Protein AF-A0A7Y3K5X9-F1 (afdb_monomer_lite)

Radius of gyration: 12.84 Å; chains: 1; bounding box: 33×23×38 Å

Sequence (95 aa):
MARVLGIDYGSKRTGVALGETQSRLATPLKLLENLSDAALVVEIGRLAQAEGVELIVCGIPLNMDGSVGPQAEKVEEFIQQVAAVTGITIARVDE

Foldseek 3Di:
DAKEWEWEDDPAKIWIWIADPVVRDIDTDDIDGDDDLVRVLVVVLVVCVVVVHQEYEYEAEADPVRHHDPRNVVSVVSVVSNCVSNVHYYHYDYD

Structure (mmCIF, N/CA/C/O backbone):
data_AF-A0A7Y3K5X9-F1
#
_entry.id   AF-A0A7Y3K5X9-F1
#
loop_
_atom_site.group_PDB
_atom_site.id
_atom_site.type_symbol
_atom_site.label_atom_id
_atom_site.label_alt_id
_atom_site.label_comp_id
_atom_site.label_asym_id
_atom_site.label_entity_id
_atom_site.label_seq_id
_atom_site.pdbx_PDB_ins_code
_atom_site.Cartn_x
_atom_site.Cartn_y
_atom_site.Cartn_z
_atom_site.occupancy
_atom_site.B_iso_or_equiv
_atom_site.auth_seq_id
_atom_site.auth_comp_id
_atom_site.auth_asym_id
_atom_site.auth_atom_id
_atom_site.pdbx_PDB_model_num
ATOM 1 N N . MET A 1 1 ? -19.365 -0.205 9.811 1.00 62.69 1 MET A N 1
ATOM 2 C CA . MET A 1 1 ? -19.066 0.988 8.991 1.00 62.69 1 MET A CA 1
ATOM 3 C C . MET A 1 1 ? -17.640 0.786 8.546 1.00 62.69 1 MET A C 1
ATOM 5 O O . MET A 1 1 ? -16.823 0.639 9.435 1.00 62.69 1 MET A O 1
ATOM 9 N N . ALA A 1 2 ? -17.356 0.691 7.248 1.00 82.81 2 ALA A N 1
ATOM 10 C CA . ALA A 1 2 ? -16.028 0.277 6.807 1.00 82.81 2 ALA A CA 1
ATOM 11 C C . ALA A 1 2 ? -15.135 1.495 6.545 1.00 82.81 2 ALA A C 1
ATOM 13 O O . ALA A 1 2 ? -15.529 2.427 5.833 1.00 82.81 2 ALA A O 1
ATOM 14 N N . ARG A 1 3 ? -13.932 1.463 7.117 1.00 94.38 3 ARG A N 1
ATOM 15 C CA . ARG A 1 3 ? -12.838 2.370 6.768 1.00 94.38 3 ARG A CA 1
ATOM 16 C C . ARG A 1 3 ? -11.976 1.720 5.701 1.00 94.38 3 ARG A C 1
ATOM 18 O O . ARG A 1 3 ? -11.631 0.542 5.807 1.00 94.38 3 ARG A O 1
ATOM 25 N N . VAL A 1 4 ? -11.658 2.495 4.674 1.00 97.19 4 VAL A N 1
ATOM 26 C CA . VAL A 1 4 ? -10.937 2.033 3.489 1.00 97.19 4 VAL A CA 1
ATOM 27 C C . VAL A 1 4 ? -9.623 2.785 3.388 1.00 97.19 4 VAL A C 1
ATOM 29 O O . VAL A 1 4 ? -9.615 4.008 3.493 1.00 97.19 4 VAL A O 1
ATOM 32 N N . LEU A 1 5 ? -8.520 2.079 3.162 1.00 97.94 5 LEU A N 1
ATOM 33 C CA . LEU A 1 5 ? -7.233 2.711 2.881 1.00 97.94 5 LEU A CA 1
ATOM 34 C C . LEU A 1 5 ? -6.982 2.699 1.374 1.00 97.94 5 LEU A C 1
ATOM 36 O O . LEU A 1 5 ? -6.890 1.630 0.779 1.00 97.94 5 LEU A O 1
ATOM 40 N N . GLY A 1 6 ? -6.887 3.874 0.761 1.00 97.31 6 GLY A N 1
ATOM 41 C CA . GLY A 1 6 ? -6.448 4.034 -0.622 1.00 97.31 6 GLY A CA 1
ATOM 42 C C . GLY A 1 6 ? -4.928 4.144 -0.688 1.00 97.31 6 GLY A C 1
ATOM 43 O O . GLY A 1 6 ? -4.347 4.904 0.091 1.00 97.31 6 GLY A O 1
ATOM 44 N N . ILE A 1 7 ? -4.298 3.403 -1.597 1.00 97.06 7 ILE A N 1
ATOM 45 C CA . ILE A 1 7 ? -2.850 3.401 -1.818 1.00 97.06 7 ILE A CA 1
ATOM 46 C C . ILE A 1 7 ? -2.563 3.679 -3.296 1.00 97.06 7 ILE A C 1
ATOM 48 O O . ILE A 1 7 ? -2.991 2.921 -4.164 1.00 97.06 7 ILE A O 1
ATOM 52 N N . ASP A 1 8 ? -1.806 4.743 -3.539 1.00 94.62 8 ASP A N 1
ATOM 53 C CA . ASP A 1 8 ? -1.190 5.083 -4.826 1.00 94.62 8 ASP A CA 1
ATOM 54 C C . ASP A 1 8 ? 0.302 4.751 -4.702 1.00 94.62 8 ASP A C 1
ATOM 56 O O . ASP A 1 8 ? 1.064 5.478 -4.048 1.00 94.62 8 ASP A O 1
ATOM 60 N N . TYR A 1 9 ? 0.688 3.573 -5.204 1.00 94.00 9 TYR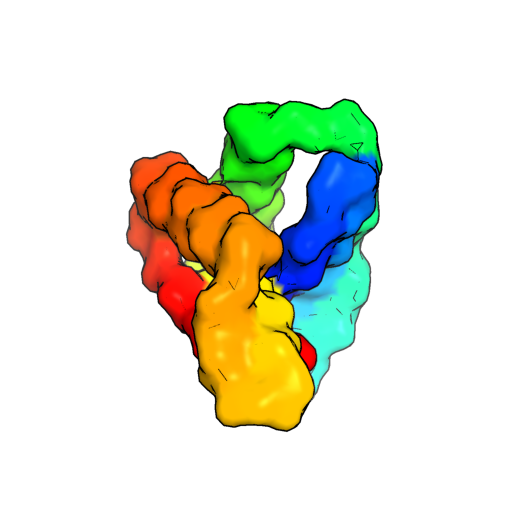 A N 1
ATOM 61 C CA . TYR A 1 9 ? 2.040 3.040 -5.053 1.00 94.00 9 TYR A CA 1
ATOM 62 C C . TYR A 1 9 ? 2.999 3.678 -6.057 1.00 94.00 9 TYR A C 1
ATOM 64 O O . TYR A 1 9 ? 2.894 3.509 -7.272 1.00 94.00 9 TYR A O 1
ATOM 72 N N . GLY A 1 10 ? 4.042 4.311 -5.526 1.00 90.44 10 GLY A N 1
ATOM 73 C CA . GLY A 1 10 ? 5.135 4.849 -6.319 1.00 90.44 10 GLY A CA 1
ATOM 74 C C . GLY A 1 10 ? 6.490 4.525 -5.707 1.00 90.44 10 GLY A C 1
ATOM 75 O O . GLY A 1 10 ? 6.708 4.674 -4.505 1.00 90.44 10 GLY A O 1
ATOM 76 N N . SER A 1 11 ? 7.451 4.180 -6.568 1.00 82.81 11 SER A N 1
ATOM 77 C CA . SER A 1 11 ? 8.812 3.756 -6.185 1.00 82.81 11 SER A CA 1
ATOM 78 C C . SER A 1 11 ? 9.615 4.776 -5.366 1.00 82.81 11 SER A C 1
ATOM 80 O O . SER A 1 11 ? 10.623 4.428 -4.760 1.00 82.81 11 SER A O 1
ATOM 82 N N . LYS A 1 12 ? 9.203 6.049 -5.361 1.00 89.69 12 LYS A N 1
ATOM 83 C CA . LYS A 1 12 ? 9.811 7.114 -4.542 1.00 89.69 12 LYS A CA 1
ATOM 84 C C . LYS A 1 12 ? 8.867 7.671 -3.487 1.00 89.69 12 LYS A C 1
ATOM 86 O O . LYS A 1 12 ? 9.318 8.106 -2.429 1.00 89.69 12 LYS A O 1
ATOM 91 N N . ARG A 1 13 ? 7.580 7.732 -3.821 1.00 94.94 13 ARG A N 1
ATOM 92 C CA . ARG A 1 13 ? 6.531 8.367 -3.032 1.00 94.94 13 ARG A CA 1
ATOM 93 C C . ARG A 1 13 ? 5.282 7.526 -3.189 1.00 94.94 13 ARG A C 1
ATOM 95 O O . ARG A 1 13 ? 4.865 7.303 -4.318 1.00 94.94 13 ARG A O 1
ATOM 102 N N . THR A 1 14 ? 4.718 7.097 -2.075 1.00 96.50 14 THR A N 1
ATOM 103 C CA . THR A 1 14 ? 3.454 6.372 -2.027 1.00 96.50 14 THR A CA 1
ATOM 104 C C . THR A 1 14 ? 2.433 7.231 -1.298 1.00 96.50 14 THR A C 1
ATOM 106 O O . THR A 1 14 ? 2.658 7.647 -0.155 1.00 96.50 14 THR A O 1
ATOM 109 N N . GLY A 1 15 ? 1.339 7.546 -1.984 1.00 96.81 15 GLY A N 1
ATOM 110 C CA . GLY A 1 15 ? 0.220 8.287 -1.421 1.00 96.81 15 GLY A CA 1
ATOM 111 C C . GLY A 1 15 ? -0.697 7.354 -0.641 1.00 96.81 15 GLY A C 1
ATOM 112 O O . GLY A 1 15 ? -1.023 6.267 -1.109 1.00 96.81 15 GLY A O 1
ATOM 113 N N . VAL A 1 16 ? -1.123 7.778 0.547 1.00 97.81 16 VAL A N 1
ATOM 114 C CA . VAL A 1 16 ? -2.086 7.042 1.367 1.00 97.81 16 VAL A CA 1
ATOM 115 C C . VAL A 1 16 ? -3.262 7.951 1.698 1.00 97.81 16 VAL A C 1
ATOM 117 O O . VAL A 1 16 ? -3.076 9.062 2.203 1.00 97.81 16 VAL A O 1
ATOM 120 N N . ALA A 1 17 ? -4.477 7.472 1.446 1.00 97.75 17 ALA A N 1
ATOM 121 C CA . ALA A 1 17 ? -5.726 8.159 1.754 1.00 97.75 17 ALA A CA 1
ATOM 122 C C . ALA A 1 17 ? -6.619 7.290 2.642 1.00 97.75 17 ALA A C 1
ATOM 124 O O . ALA A 1 17 ? -6.642 6.070 2.502 1.00 97.75 17 ALA A O 1
ATOM 125 N N . LEU A 1 18 ? -7.377 7.921 3.537 1.00 97.75 18 LEU A N 1
ATOM 126 C CA . LEU A 1 18 ? -8.403 7.252 4.332 1.00 97.75 18 LEU A CA 1
ATOM 127 C C . LEU A 1 18 ? -9.777 7.619 3.778 1.00 97.75 18 LEU A C 1
ATOM 129 O O . LEU A 1 18 ? -10.086 8.797 3.600 1.00 97.75 18 LEU A O 1
ATOM 133 N N . GLY A 1 19 ? -10.586 6.606 3.499 1.00 96.75 19 GLY A N 1
ATOM 134 C CA . GLY A 1 19 ? -11.956 6.733 3.032 1.00 96.75 19 GLY A CA 1
ATOM 135 C C . GLY A 1 19 ? -12.954 6.148 4.020 1.00 96.75 19 GLY A C 1
ATOM 136 O O . GLY A 1 19 ? -12.671 5.172 4.717 1.00 96.75 19 GLY A O 1
ATOM 137 N N . GLU A 1 20 ? -14.155 6.715 4.038 1.00 94.19 20 GLU A N 1
ATOM 138 C CA . GLU A 1 20 ? -15.277 6.204 4.824 1.00 94.19 20 GLU A CA 1
ATOM 139 C C . GLU A 1 20 ? -16.493 5.952 3.929 1.00 94.19 20 GLU A C 1
ATOM 141 O O . GLU A 1 20 ? -16.972 6.840 3.219 1.00 94.19 20 GLU A O 1
ATOM 146 N N . THR A 1 21 ? -17.049 4.738 3.981 1.00 89.94 21 THR A N 1
ATOM 147 C CA . THR A 1 21 ? -18.149 4.350 3.079 1.00 89.94 21 THR A CA 1
ATOM 148 C C . THR A 1 21 ? -19.449 5.110 3.339 1.00 89.94 21 THR A C 1
ATOM 150 O O . THR A 1 21 ? -20.279 5.236 2.440 1.00 89.94 21 THR A O 1
ATOM 153 N N . GLN A 1 22 ? -19.657 5.601 4.566 1.00 90.19 22 GLN A N 1
ATOM 154 C CA . GLN A 1 22 ? -20.877 6.318 4.941 1.00 90.19 22 GLN A CA 1
ATOM 155 C C . GLN A 1 22 ? -20.900 7.736 4.367 1.00 90.19 22 GLN A C 1
ATOM 157 O O . GLN A 1 22 ? -21.899 8.140 3.776 1.00 90.19 22 GLN A O 1
ATOM 162 N N . SER A 1 23 ? -19.800 8.475 4.526 1.00 91.06 23 SER A N 1
ATOM 163 C CA . SER A 1 23 ? -19.657 9.825 3.979 1.00 91.06 23 SER A CA 1
ATOM 164 C C . SER A 1 23 ? -19.364 9.809 2.478 1.00 91.06 23 SER A C 1
ATOM 166 O O . SER A 1 23 ? -19.655 10.789 1.798 1.00 91.06 23 SER A O 1
ATOM 168 N N . ARG A 1 24 ? -18.825 8.692 1.956 1.00 92.31 24 ARG A N 1
ATOM 169 C CA . ARG A 1 24 ? -18.301 8.558 0.585 1.00 92.31 24 ARG A CA 1
ATOM 170 C C . ARG A 1 24 ? -17.223 9.593 0.274 1.00 92.31 24 ARG A C 1
ATOM 172 O O . ARG A 1 24 ? -17.086 10.037 -0.862 1.00 92.31 24 ARG A O 1
ATOM 179 N N . LEU A 1 25 ? -16.471 9.980 1.297 1.00 93.44 25 LEU A N 1
ATOM 180 C CA . LEU A 1 25 ? -15.350 10.895 1.179 1.00 93.44 25 LEU A CA 1
ATOM 181 C C . LEU A 1 25 ? -14.057 10.137 1.438 1.00 93.44 25 LEU A C 1
ATOM 183 O O . LEU A 1 25 ? -14.009 9.233 2.275 1.00 93.44 25 LEU A O 1
ATOM 187 N N . ALA A 1 26 ? -13.018 10.542 0.718 1.00 94.88 26 ALA A N 1
ATOM 188 C CA . ALA A 1 26 ? -11.646 10.156 0.976 1.00 94.88 26 ALA A CA 1
ATOM 189 C C . ALA A 1 26 ? -10.829 11.416 1.254 1.00 94.88 26 ALA A C 1
ATOM 191 O O . ALA A 1 26 ? -10.998 12.439 0.587 1.00 94.88 26 ALA A O 1
ATOM 192 N N . THR A 1 27 ? -9.945 11.337 2.240 1.00 96.00 27 THR A N 1
ATOM 193 C CA . THR A 1 27 ? -9.030 12.420 2.603 1.00 96.00 27 THR A CA 1
ATOM 194 C C . THR A 1 27 ? -7.590 11.921 2.567 1.00 96.00 27 THR A C 1
ATOM 196 O O . THR A 1 27 ? -7.342 10.791 3.002 1.00 96.00 27 THR A O 1
ATOM 199 N N . PRO A 1 28 ? -6.626 12.738 2.106 1.00 97.06 28 PRO A N 1
ATOM 200 C CA . PRO A 1 28 ? -5.211 12.402 2.217 1.00 97.06 28 PRO A CA 1
ATOM 201 C C . PRO A 1 28 ? -4.846 12.119 3.677 1.00 97.06 28 PRO A C 1
ATOM 203 O O . PRO A 1 28 ? -5.129 12.935 4.552 1.00 97.06 28 PRO A O 1
ATOM 206 N N . LEU A 1 29 ? -4.225 10.969 3.933 1.00 97.00 29 LEU A N 1
ATOM 207 C CA . LEU A 1 29 ? -3.777 10.572 5.266 1.00 97.00 29 LEU A CA 1
ATOM 208 C C . LEU A 1 29 ? -2.284 10.851 5.432 1.00 97.00 29 LEU A C 1
ATOM 210 O O . LEU A 1 29 ? -1.869 11.492 6.396 1.00 97.00 29 LEU A O 1
ATOM 214 N N . LYS A 1 30 ? -1.463 10.357 4.499 1.00 97.00 30 LYS A N 1
ATOM 215 C CA . LYS A 1 30 ? -0.005 10.478 4.585 1.00 97.00 30 LYS A CA 1
ATOM 216 C C . LYS A 1 30 ? 0.653 10.317 3.219 1.00 97.00 30 LYS A C 1
ATOM 218 O O . LYS A 1 30 ? 0.189 9.544 2.388 1.00 97.00 30 LYS A O 1
ATOM 223 N N . LEU A 1 31 ? 1.768 11.015 3.021 1.00 97.31 31 LEU A N 1
ATOM 224 C CA . LEU A 1 31 ? 2.707 10.752 1.936 1.00 97.31 31 LEU A CA 1
ATOM 225 C C . LEU A 1 31 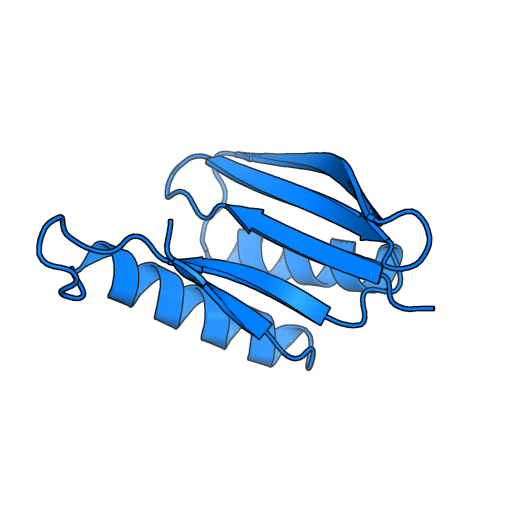? 3.910 10.004 2.519 1.00 97.31 31 LEU A C 1
ATOM 227 O O . LEU A 1 31 ? 4.541 10.487 3.461 1.00 97.31 31 LEU A O 1
ATOM 231 N N . LEU A 1 32 ? 4.192 8.811 2.002 1.00 96.44 32 LEU A N 1
ATOM 232 C CA . LEU A 1 32 ? 5.309 7.972 2.428 1.00 96.44 32 LEU A CA 1
ATOM 233 C C . LEU A 1 32 ? 6.423 8.070 1.387 1.00 96.44 32 LEU A C 1
ATOM 235 O O . LEU A 1 32 ? 6.237 7.669 0.242 1.00 96.44 32 LEU A O 1
ATOM 239 N N . GLU A 1 33 ? 7.569 8.629 1.768 1.00 96.12 33 GLU A N 1
ATOM 240 C CA . GLU A 1 33 ? 8.658 8.947 0.838 1.00 96.12 33 GLU A CA 1
ATOM 241 C C . GLU A 1 33 ? 9.954 8.243 1.233 1.00 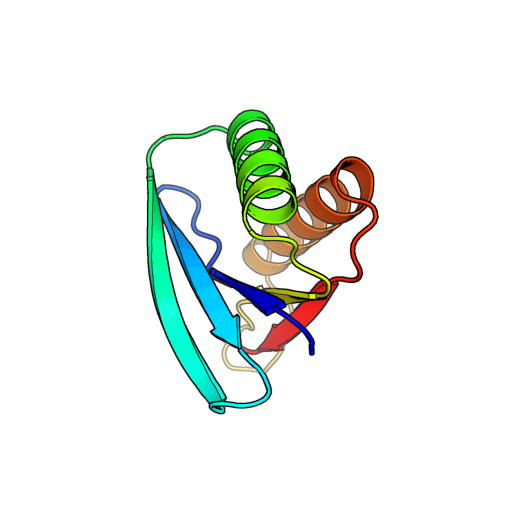96.12 33 GLU A C 1
ATOM 243 O O . GLU A 1 33 ? 10.271 8.125 2.417 1.00 96.12 33 GLU A O 1
ATOM 248 N N . ASN A 1 34 ? 10.731 7.830 0.229 1.00 93.06 34 ASN A N 1
ATOM 249 C CA . ASN A 1 34 ? 12.068 7.246 0.397 1.00 93.06 34 ASN A CA 1
ATOM 250 C C . ASN A 1 34 ? 12.114 6.004 1.314 1.00 93.06 34 ASN A C 1
ATOM 252 O O . ASN A 1 34 ? 13.110 5.775 2.002 1.00 93.06 34 ASN A O 1
ATOM 256 N N . LEU A 1 35 ? 11.049 5.198 1.323 1.00 93.06 35 LEU A N 1
ATOM 257 C CA . LEU A 1 35 ? 11.009 3.907 2.011 1.00 93.06 35 LEU A CA 1
ATOM 258 C C . LEU A 1 35 ? 11.326 2.77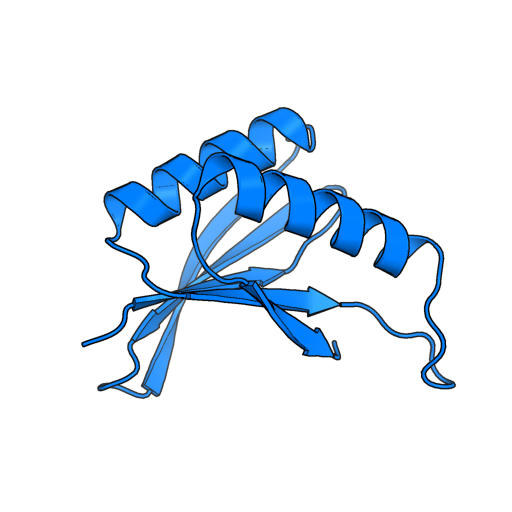4 1.031 1.00 93.06 35 LEU A C 1
ATOM 260 O O . LEU A 1 35 ? 10.949 2.833 -0.136 1.00 93.06 35 LEU A O 1
ATOM 264 N N . SER A 1 36 ? 11.993 1.728 1.519 1.00 94.06 36 SER A N 1
ATOM 265 C CA . SER A 1 36 ? 12.016 0.443 0.818 1.00 94.06 36 SER A CA 1
ATOM 266 C C . SER A 1 36 ? 10.634 -0.209 0.871 1.00 94.06 36 SER A C 1
ATOM 268 O O . SER A 1 36 ? 9.866 0.073 1.792 1.00 94.06 36 SER A O 1
ATOM 270 N N . ASP A 1 37 ? 10.339 -1.132 -0.047 1.00 92.62 37 ASP A N 1
ATOM 271 C CA . ASP A 1 37 ? 9.043 -1.829 -0.068 1.00 92.62 37 ASP A CA 1
ATOM 272 C C . ASP A 1 37 ? 8.746 -2.521 1.271 1.00 92.62 37 ASP A C 1
ATOM 274 O O . ASP A 1 37 ? 7.660 -2.374 1.821 1.00 92.62 37 ASP A O 1
ATOM 278 N N . ALA A 1 38 ? 9.746 -3.166 1.883 1.00 94.56 38 ALA A N 1
ATOM 279 C CA . ALA A 1 38 ? 9.590 -3.793 3.195 1.00 94.56 38 ALA A CA 1
ATOM 280 C C . ALA A 1 38 ? 9.206 -2.785 4.298 1.00 94.56 38 ALA A C 1
ATOM 282 O O . ALA A 1 38 ? 8.332 -3.061 5.118 1.00 94.56 38 ALA A O 1
ATOM 283 N N . ALA A 1 39 ? 9.839 -1.606 4.322 1.00 96.50 39 ALA A N 1
ATOM 284 C CA . ALA A 1 39 ? 9.513 -0.565 5.296 1.00 96.50 39 ALA A CA 1
ATOM 285 C C . ALA A 1 39 ? 8.140 0.066 5.018 1.00 96.50 39 ALA A C 1
ATOM 287 O O . ALA A 1 39 ? 7.394 0.367 5.951 1.00 96.50 39 ALA A O 1
ATOM 288 N N . LEU A 1 40 ? 7.795 0.229 3.741 1.00 96.94 40 LEU A N 1
ATOM 289 C CA . LEU A 1 40 ? 6.507 0.741 3.296 1.00 96.94 40 LEU A CA 1
ATOM 290 C C . LEU A 1 40 ? 5.362 -0.191 3.716 1.00 96.94 40 LEU A C 1
ATOM 292 O O . LEU A 1 40 ? 4.387 0.274 4.302 1.00 96.94 40 LEU A O 1
ATOM 296 N N . VAL A 1 41 ? 5.509 -1.500 3.498 1.00 97.25 41 VAL A N 1
ATOM 297 C CA . VAL A 1 41 ? 4.540 -2.529 3.909 1.00 97.25 41 VAL A CA 1
ATOM 298 C C . VAL A 1 41 ? 4.286 -2.483 5.419 1.00 97.25 41 VAL A C 1
ATOM 300 O O . VAL A 1 41 ? 3.133 -2.497 5.854 1.00 97.25 41 VAL A O 1
ATOM 303 N N . VAL A 1 42 ? 5.346 -2.381 6.227 1.00 97.69 42 VAL A N 1
ATOM 304 C CA . VAL A 1 42 ? 5.228 -2.284 7.692 1.00 97.69 42 VAL A CA 1
ATOM 305 C C . VAL A 1 42 ? 4.484 -1.013 8.108 1.00 97.69 42 VAL A C 1
ATOM 307 O O . VAL A 1 42 ? 3.590 -1.073 8.953 1.00 97.69 42 VAL A O 1
ATOM 310 N N . GLU A 1 43 ? 4.814 0.133 7.510 1.00 97.75 43 GLU A N 1
ATOM 311 C CA . GLU A 1 43 ? 4.151 1.400 7.833 1.00 97.75 43 GLU A CA 1
ATOM 312 C C . GLU A 1 43 ? 2.674 1.396 7.417 1.00 97.75 43 GLU A C 1
ATOM 314 O O . GLU A 1 43 ? 1.828 1.879 8.169 1.00 97.75 43 GLU A O 1
ATOM 319 N N . ILE A 1 44 ? 2.335 0.794 6.275 1.00 97.88 44 ILE A N 1
ATOM 320 C CA . ILE A 1 44 ? 0.941 0.617 5.847 1.00 97.88 44 ILE A CA 1
ATOM 321 C C . ILE A 1 44 ? 0.183 -0.272 6.820 1.00 97.88 44 ILE A C 1
ATOM 323 O O . ILE A 1 44 ? -0.926 0.084 7.211 1.00 97.88 44 ILE A O 1
ATOM 327 N N . GLY A 1 45 ? 0.776 -1.382 7.265 1.00 97.69 45 GLY A N 1
ATOM 328 C CA . GLY A 1 45 ? 0.144 -2.235 8.268 1.00 97.69 45 GLY A CA 1
ATOM 329 C C . GLY A 1 45 ? -0.118 -1.494 9.578 1.00 97.69 45 GLY A C 1
ATOM 330 O O . GLY A 1 45 ? -1.207 -1.597 10.142 1.00 97.69 45 GLY A O 1
ATOM 331 N N . ARG A 1 46 ? 0.831 -0.656 10.011 1.00 98.00 46 ARG A N 1
ATOM 332 C CA . ARG A 1 46 ? 0.665 0.205 11.187 1.00 98.00 46 ARG A CA 1
ATOM 333 C C . ARG A 1 46 ? -0.473 1.214 11.007 1.00 98.00 46 ARG A C 1
ATOM 335 O O . ARG A 1 46 ? -1.257 1.403 11.934 1.00 98.00 46 ARG A O 1
ATOM 342 N N . LEU A 1 47 ? -0.569 1.861 9.843 1.00 97.69 47 LEU A N 1
ATOM 343 C CA . LEU A 1 47 ? -1.647 2.808 9.532 1.00 97.69 47 LEU A CA 1
ATOM 344 C C . LEU A 1 47 ? -3.008 2.105 9.466 1.00 97.69 47 LEU A C 1
ATOM 346 O O . LEU A 1 47 ? -3.965 2.579 10.071 1.00 97.69 47 LEU A O 1
ATOM 350 N N . ALA A 1 48 ? -3.082 0.955 8.796 1.00 97.56 48 ALA A N 1
ATOM 351 C CA . ALA A 1 48 ? -4.304 0.172 8.672 1.00 97.56 48 ALA A CA 1
ATOM 352 C C . ALA A 1 48 ? -4.830 -0.277 10.042 1.00 97.56 48 ALA A C 1
ATOM 354 O O . ALA A 1 48 ? -6.020 -0.140 10.323 1.00 97.56 48 ALA A O 1
ATOM 355 N N . GLN A 1 49 ? -3.938 -0.740 10.923 1.00 97.00 49 GLN A N 1
ATOM 356 C CA . GLN A 1 49 ? -4.294 -1.102 12.292 1.00 97.00 49 GLN A CA 1
ATOM 357 C C . GLN A 1 49 ? -4.743 0.117 13.108 1.00 97.00 49 GLN A C 1
ATOM 359 O O . GLN A 1 49 ? -5.761 0.047 13.793 1.00 97.00 49 GLN A O 1
ATOM 364 N N . ALA A 1 50 ? -3.994 1.222 13.047 1.00 97.00 50 ALA A N 1
ATOM 365 C CA . ALA A 1 50 ? -4.289 2.428 13.820 1.00 97.00 50 ALA A CA 1
ATOM 366 C C . ALA A 1 50 ? -5.642 3.045 13.443 1.00 97.00 50 ALA A C 1
ATOM 368 O O . ALA A 1 50 ? -6.372 3.504 14.318 1.00 97.00 50 ALA A O 1
ATOM 369 N N . GLU A 1 51 ? -5.986 3.016 12.155 1.00 96.31 51 GLU A N 1
ATOM 370 C CA . GLU A 1 51 ? -7.239 3.573 11.653 1.00 96.31 51 GLU A CA 1
ATOM 371 C C . GLU A 1 51 ? -8.403 2.575 11.663 1.00 96.31 51 GLU A C 1
ATOM 373 O O . GLU A 1 51 ? -9.530 2.979 11.389 1.00 96.31 51 GLU A O 1
ATOM 378 N N . GLY A 1 52 ? -8.180 1.298 11.991 1.00 95.56 52 GLY A N 1
ATOM 379 C CA . GLY A 1 52 ? -9.230 0.274 11.959 1.00 95.56 52 GLY A CA 1
ATOM 380 C C . GLY A 1 52 ? -9.754 0.017 10.544 1.00 95.56 52 GLY A C 1
ATOM 381 O O . GLY A 1 52 ? -10.962 -0.022 10.320 1.00 95.56 52 GLY A O 1
ATOM 382 N N . VAL A 1 53 ? -8.843 -0.087 9.578 1.00 97.44 53 VAL A N 1
ATOM 383 C CA . VAL A 1 53 ? -9.157 -0.328 8.165 1.00 97.44 53 VAL A CA 1
ATOM 384 C C . VAL A 1 53 ? -9.665 -1.756 7.969 1.00 97.44 53 VAL A C 1
ATOM 386 O O . VAL A 1 53 ? -9.072 -2.711 8.462 1.00 97.44 53 VAL A O 1
ATOM 389 N N . GLU A 1 54 ? -10.740 -1.898 7.196 1.00 96.38 54 GLU A N 1
ATOM 390 C CA . GLU A 1 54 ? -11.365 -3.191 6.871 1.00 96.38 54 GLU A CA 1
ATOM 391 C C . GLU A 1 54 ? -11.152 -3.597 5.402 1.00 96.38 54 GLU A C 1
ATOM 393 O O . GLU A 1 54 ? -11.332 -4.759 5.039 1.00 96.38 54 GLU A O 1
ATOM 398 N N . LEU A 1 55 ? -10.763 -2.644 4.549 1.00 96.56 55 LEU A N 1
ATOM 399 C CA . LEU A 1 55 ? -10.504 -2.849 3.126 1.00 96.56 55 LEU A CA 1
ATOM 400 C C . LEU A 1 55 ? -9.363 -1.940 2.671 1.00 96.56 55 LEU A C 1
ATOM 402 O O . LEU A 1 55 ? -9.338 -0.755 3.001 1.00 96.56 55 LEU A O 1
ATOM 406 N N . ILE A 1 56 ? -8.459 -2.468 1.857 1.00 97.81 56 ILE A N 1
ATOM 407 C CA . ILE A 1 56 ? -7.459 -1.658 1.160 1.00 97.81 56 ILE A CA 1
ATOM 408 C C . ILE A 1 56 ? -7.827 -1.618 -0.322 1.00 97.81 56 ILE A C 1
ATOM 410 O O . ILE A 1 56 ? -8.267 -2.615 -0.892 1.00 97.81 56 ILE A O 1
ATOM 414 N N . VAL A 1 57 ? -7.655 -0.460 -0.943 1.00 96.75 57 VAL A N 1
ATOM 415 C CA . VAL A 1 57 ? -7.772 -0.266 -2.386 1.00 96.75 57 VAL A CA 1
ATOM 416 C C . VAL A 1 57 ? -6.420 0.215 -2.884 1.00 96.75 57 VAL A C 1
ATOM 418 O O . VAL A 1 57 ? -5.925 1.235 -2.412 1.00 96.75 57 VAL A O 1
ATOM 421 N N . CYS A 1 58 ? -5.818 -0.522 -3.810 1.00 96.06 58 CYS A N 1
ATOM 422 C CA . CYS A 1 58 ? -4.550 -0.153 -4.425 1.00 96.06 58 CYS A CA 1
ATOM 423 C C . CYS A 1 58 ? -4.756 0.048 -5.921 1.00 96.06 58 CYS A C 1
ATOM 425 O O . CYS A 1 58 ? -5.383 -0.789 -6.580 1.00 96.06 58 CYS A O 1
ATOM 427 N N . GLY A 1 59 ? -4.230 1.151 -6.439 1.00 91.88 59 GLY A N 1
ATOM 428 C CA . GLY A 1 59 ? -4.186 1.377 -7.870 1.00 91.88 59 GLY A CA 1
ATOM 429 C C . GLY A 1 59 ? -3.195 0.449 -8.568 1.00 91.88 59 GLY A C 1
ATOM 430 O O . GLY A 1 59 ? -2.203 0.041 -7.959 1.00 91.88 59 GLY A O 1
ATOM 431 N N . ILE A 1 60 ? -3.476 0.084 -9.820 1.00 89.19 60 ILE A N 1
ATOM 432 C CA . ILE A 1 60 ? -2.573 -0.677 -10.685 1.00 89.19 60 ILE A CA 1
ATOM 433 C C . ILE A 1 60 ? -2.388 0.085 -12.002 1.00 89.19 60 ILE A C 1
ATOM 435 O O . ILE A 1 60 ? -3.367 0.291 -12.721 1.00 89.19 60 ILE A O 1
ATOM 439 N N . PRO A 1 61 ? -1.143 0.440 -12.368 1.00 84.94 61 PRO A N 1
ATOM 440 C CA . PRO A 1 61 ? -0.866 1.118 -13.622 1.00 84.94 61 PRO A CA 1
ATOM 441 C C . PRO A 1 61 ? -0.977 0.129 -14.781 1.00 84.94 61 PRO A C 1
ATOM 443 O O . PRO A 1 61 ? -0.171 -0.799 -14.903 1.00 84.94 61 PRO A O 1
ATOM 446 N N . LEU A 1 62 ? -1.957 0.338 -15.654 1.00 83.62 62 LEU A N 1
ATOM 447 C CA . LEU A 1 62 ? -2.077 -0.408 -16.902 1.00 83.62 62 LEU A CA 1
ATOM 448 C C . LEU A 1 62 ? -1.369 0.334 -18.043 1.00 83.62 62 LEU A C 1
ATOM 450 O O . LEU A 1 62 ? -1.249 1.560 -18.051 1.00 83.62 62 LEU A O 1
ATOM 454 N N . ASN A 1 63 ? -0.886 -0.411 -19.038 1.00 81.31 63 ASN A N 1
ATOM 455 C CA . ASN A 1 63 ? -0.408 0.191 -20.280 1.00 81.31 63 ASN A CA 1
ATOM 456 C C . ASN A 1 63 ? -1.583 0.823 -21.050 1.00 81.31 63 ASN A C 1
ATOM 458 O O . ASN A 1 63 ? -2.744 0.483 -20.832 1.00 81.31 63 ASN A O 1
ATOM 462 N N . MET A 1 64 ? -1.291 1.698 -22.021 1.00 79.56 64 MET A N 1
ATOM 463 C CA . MET A 1 64 ? -2.332 2.371 -22.823 1.00 79.56 64 MET A CA 1
ATOM 464 C C . MET A 1 64 ? -3.245 1.413 -23.608 1.00 79.56 64 MET A C 1
ATOM 466 O O . MET A 1 64 ? -4.347 1.798 -23.989 1.00 79.56 64 MET A O 1
ATOM 470 N N . ASP A 1 65 ? -2.795 0.185 -23.869 1.00 83.81 65 ASP A N 1
ATOM 471 C CA . ASP A 1 65 ? -3.576 -0.877 -24.511 1.00 83.81 65 ASP A CA 1
ATOM 472 C C . ASP A 1 65 ? -4.284 -1.811 -23.506 1.00 83.81 65 ASP A C 1
ATOM 474 O O . ASP A 1 65 ? -4.889 -2.803 -23.911 1.00 83.81 65 ASP A O 1
ATOM 478 N N . GLY A 1 66 ? -4.211 -1.506 -22.205 1.00 77.94 66 GLY A N 1
ATOM 479 C CA . GLY A 1 66 ? -4.773 -2.301 -21.112 1.00 77.94 66 GLY A CA 1
ATOM 480 C C . GLY A 1 66 ? -3.913 -3.492 -20.680 1.00 77.94 66 GLY A C 1
ATOM 481 O O . GLY A 1 66 ? -4.324 -4.250 -19.803 1.00 77.94 66 GLY A O 1
ATOM 482 N N . SER A 1 67 ? -2.733 -3.693 -21.275 1.00 81.69 67 SER A N 1
ATOM 483 C CA . SER A 1 67 ? -1.829 -4.771 -20.864 1.00 81.69 67 SER A CA 1
ATOM 484 C C . SER A 1 67 ? -1.092 -4.451 -19.556 1.00 81.69 67 SER A C 1
ATOM 486 O O . SER A 1 67 ? -0.879 -3.295 -19.190 1.00 81.69 67 SER A O 1
ATOM 488 N N . VAL A 1 68 ? -0.676 -5.500 -18.846 1.00 82.25 68 VAL A N 1
ATOM 489 C CA . VAL A 1 68 ? 0.116 -5.406 -17.612 1.00 8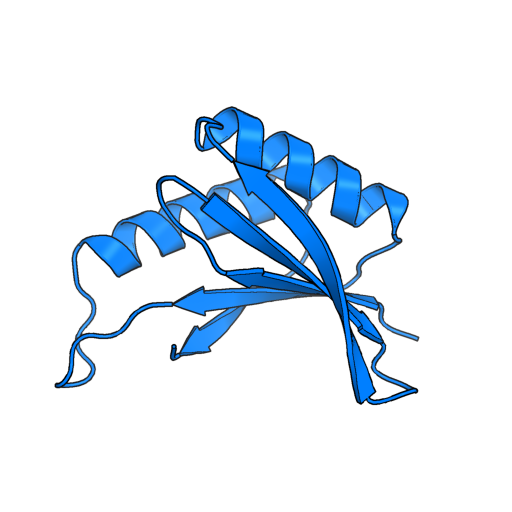2.25 68 VAL A CA 1
ATOM 490 C C . VAL A 1 68 ? 1.587 -5.206 -17.984 1.00 82.25 68 VAL A C 1
ATOM 492 O O . VAL A 1 68 ? 2.169 -6.023 -18.695 1.00 82.25 68 VAL A O 1
ATOM 495 N N . GLY A 1 69 ? 2.192 -4.110 -17.522 1.00 86.00 69 GLY A N 1
ATOM 496 C CA . GLY A 1 69 ? 3.625 -3.847 -17.677 1.00 86.00 69 GLY A CA 1
ATOM 497 C C . GLY A 1 69 ? 4.453 -4.250 -16.444 1.00 86.00 69 GLY A C 1
ATOM 498 O O . GLY A 1 69 ? 3.891 -4.539 -15.388 1.00 86.00 69 GLY A O 1
ATOM 499 N N . PRO A 1 70 ? 5.796 -4.161 -16.507 1.00 86.75 70 PRO A N 1
ATOM 500 C CA . PRO A 1 70 ? 6.683 -4.477 -15.376 1.00 86.75 70 PRO A CA 1
ATOM 501 C C . PRO A 1 70 ? 6.413 -3.654 -14.106 1.00 86.75 70 PRO A C 1
ATOM 503 O O . PRO A 1 70 ? 6.799 -4.037 -13.005 1.00 86.75 70 PRO A O 1
ATOM 506 N N . GLN A 1 71 ? 5.787 -2.482 -14.242 1.00 86.00 71 GLN A N 1
ATOM 507 C CA . GLN A 1 71 ? 5.390 -1.667 -13.096 1.00 86.00 71 GLN A CA 1
ATOM 508 C C . GLN A 1 71 ? 4.192 -2.270 -12.353 1.00 86.00 71 GLN A C 1
ATOM 510 O O . GLN A 1 71 ? 4.179 -2.252 -11.126 1.00 86.00 71 GLN A O 1
ATOM 515 N N . ALA A 1 72 ? 3.230 -2.843 -13.075 1.00 88.50 72 ALA A N 1
ATOM 516 C CA . ALA A 1 72 ? 2.093 -3.527 -12.475 1.00 88.50 72 ALA A CA 1
ATOM 517 C C . ALA A 1 72 ? 2.518 -4.818 -11.759 1.00 88.50 72 ALA A C 1
ATOM 519 O O . ALA A 1 72 ? 1.983 -5.113 -10.698 1.00 88.50 72 ALA A O 1
ATOM 520 N N . GLU A 1 73 ? 3.532 -5.532 -12.262 1.00 90.00 73 GLU A N 1
ATOM 521 C CA . GLU A 1 73 ? 4.117 -6.683 -11.552 1.00 90.00 73 GLU A CA 1
ATOM 522 C C . GLU A 1 73 ? 4.673 -6.281 -10.177 1.00 90.00 73 GLU A C 1
ATOM 524 O O . GLU A 1 73 ? 4.381 -6.929 -9.176 1.00 90.00 73 GLU A O 1
ATOM 529 N N . LYS A 1 74 ? 5.402 -5.160 -10.095 1.00 91.12 74 LYS A N 1
ATOM 530 C CA . LYS A 1 74 ? 5.919 -4.642 -8.814 1.00 91.12 74 LYS A CA 1
ATOM 531 C C . LYS A 1 74 ? 4.809 -4.246 -7.849 1.00 91.12 74 LYS A C 1
ATOM 533 O O . LYS A 1 74 ? 4.901 -4.518 -6.656 1.00 91.12 74 LYS A O 1
ATOM 538 N N . VAL A 1 75 ? 3.770 -3.591 -8.364 1.00 92.81 75 VAL A N 1
ATOM 539 C CA . VAL A 1 75 ? 2.596 -3.216 -7.568 1.00 92.81 75 VAL A CA 1
ATOM 540 C C . VAL A 1 75 ? 1.900 -4.471 -7.042 1.00 92.81 75 VAL A C 1
ATOM 542 O O . VAL A 1 75 ? 1.513 -4.515 -5.880 1.00 92.81 75 VAL A O 1
ATOM 545 N N . GLU A 1 76 ? 1.799 -5.518 -7.858 1.00 93.00 76 GLU A N 1
ATOM 546 C CA . GLU A 1 76 ? 1.197 -6.789 -7.466 1.00 93.00 76 GLU A CA 1
ATOM 547 C C . GLU A 1 76 ? 2.010 -7.502 -6.373 1.00 93.00 76 GLU A C 1
ATOM 549 O O . GLU A 1 76 ? 1.441 -7.936 -5.371 1.00 93.00 76 GLU A O 1
ATOM 554 N N . GLU A 1 77 ? 3.339 -7.565 -6.502 1.00 94.00 77 GLU A N 1
ATOM 555 C CA . GLU A 1 77 ? 4.224 -8.092 -5.451 1.00 94.00 77 GLU A CA 1
ATOM 556 C C . GLU A 1 77 ? 4.062 -7.316 -4.138 1.00 94.00 77 GLU A C 1
ATOM 558 O O . GLU A 1 77 ? 3.934 -7.904 -3.060 1.00 94.00 77 GLU A O 1
ATOM 563 N N . PHE A 1 78 ? 4.012 -5.989 -4.224 1.00 95.19 78 PHE A N 1
ATOM 564 C CA . PHE A 1 78 ? 3.777 -5.120 -3.081 1.00 95.19 78 PHE A CA 1
ATOM 565 C C . PHE A 1 78 ? 2.407 -5.378 -2.429 1.00 95.19 78 PHE A C 1
ATOM 567 O O . PHE A 1 78 ? 2.332 -5.559 -1.211 1.00 95.19 78 PHE A O 1
ATOM 574 N N . ILE A 1 79 ? 1.332 -5.480 -3.218 1.00 95.44 79 ILE A N 1
ATOM 575 C CA . ILE A 1 79 ? -0.017 -5.818 -2.737 1.00 95.44 79 ILE A CA 1
ATOM 576 C C . ILE A 1 79 ? 0.001 -7.147 -1.978 1.00 95.44 79 ILE A C 1
ATOM 578 O O . ILE A 1 79 ? -0.578 -7.243 -0.895 1.00 95.44 79 ILE A O 1
ATOM 582 N N . GLN A 1 80 ? 0.686 -8.167 -2.500 1.00 96.25 80 GLN A N 1
ATOM 583 C CA . GLN A 1 80 ? 0.790 -9.465 -1.830 1.00 96.25 80 GLN A CA 1
ATOM 584 C C . GLN A 1 80 ? 1.491 -9.356 -0.472 1.00 96.25 80 GLN A C 1
ATOM 586 O O . GLN A 1 80 ? 1.032 -9.952 0.504 1.00 96.25 80 GLN A O 1
ATOM 591 N N . GLN A 1 81 ? 2.559 -8.562 -0.377 1.00 97.00 81 GLN A N 1
ATOM 592 C CA . GLN A 1 81 ? 3.259 -8.326 0.887 1.00 97.00 81 GLN A CA 1
ATOM 593 C C . GLN A 1 81 ? 2.378 -7.583 1.902 1.00 97.00 81 GLN A C 1
ATOM 595 O O . GLN A 1 81 ? 2.320 -7.980 3.068 1.00 97.00 81 GLN A O 1
ATOM 600 N N . VAL A 1 82 ? 1.645 -6.549 1.471 1.00 97.38 82 VAL A N 1
ATOM 601 C CA . VAL A 1 82 ? 0.696 -5.829 2.339 1.00 97.38 82 VAL A CA 1
ATOM 602 C C . VAL A 1 82 ? -0.419 -6.759 2.811 1.00 97.38 82 VAL A C 1
ATOM 604 O O . VAL A 1 82 ? -0.732 -6.779 4.003 1.00 97.38 82 VAL A O 1
ATOM 607 N N . ALA A 1 83 ? -0.993 -7.568 1.921 1.00 96.88 83 ALA A N 1
ATOM 608 C CA . ALA A 1 83 ? -2.041 -8.521 2.275 1.00 96.88 83 ALA A CA 1
ATOM 609 C C . ALA A 1 83 ? -1.537 -9.556 3.293 1.00 96.88 83 ALA A C 1
ATOM 611 O O . ALA A 1 83 ? -2.230 -9.852 4.264 1.00 96.88 83 ALA A O 1
ATOM 612 N N . ALA A 1 84 ? -0.309 -10.055 3.124 1.00 96.88 84 ALA A N 1
ATOM 613 C CA . ALA A 1 84 ? 0.300 -11.008 4.047 1.00 96.88 84 ALA A CA 1
ATOM 614 C C . ALA A 1 84 ? 0.547 -10.417 5.447 1.00 96.88 84 ALA A C 1
ATOM 616 O O . ALA A 1 84 ? 0.341 -11.104 6.445 1.00 96.88 84 ALA A O 1
ATOM 617 N N . VAL A 1 85 ? 0.970 -9.151 5.535 1.00 96.19 85 VAL A N 1
ATOM 618 C CA . VAL A 1 85 ? 1.253 -8.483 6.820 1.00 96.19 85 VAL A CA 1
ATOM 619 C C . VAL A 1 85 ? -0.020 -8.034 7.534 1.00 96.19 85 VAL A C 1
ATOM 621 O O . VAL A 1 85 ? -0.089 -8.086 8.760 1.00 96.19 85 VAL A O 1
ATOM 624 N N . THR A 1 86 ? -1.027 -7.585 6.787 1.00 96.25 86 THR A N 1
ATOM 625 C CA . THR A 1 86 ? -2.252 -7.013 7.365 1.00 96.25 86 THR A CA 1
ATOM 626 C C . THR A 1 86 ? -3.371 -8.029 7.556 1.00 96.25 86 THR A C 1
ATOM 628 O O . THR A 1 86 ? -4.213 -7.846 8.430 1.00 96.25 86 THR A O 1
ATOM 631 N N . GLY A 1 87 ? -3.421 -9.073 6.724 1.00 96.69 87 GLY A N 1
ATOM 632 C CA . GLY A 1 87 ? -4.576 -9.965 6.612 1.00 96.69 87 GLY A CA 1
ATOM 633 C C . GLY A 1 87 ? -5.825 -9.293 6.025 1.00 96.69 87 GLY A C 1
ATOM 634 O O . GLY A 1 87 ? -6.898 -9.895 6.029 1.00 96.69 87 GLY A O 1
ATOM 635 N N . ILE A 1 88 ? -5.713 -8.052 5.538 1.00 97.00 88 ILE A N 1
ATOM 636 C CA . ILE A 1 88 ? -6.834 -7.275 5.004 1.00 97.00 88 ILE A CA 1
ATOM 637 C C . ILE A 1 88 ? -7.004 -7.589 3.517 1.00 97.00 88 ILE A C 1
ATOM 639 O O . ILE A 1 88 ? -6.036 -7.744 2.772 1.00 97.00 88 ILE A O 1
ATOM 643 N N . THR A 1 89 ? -8.258 -7.668 3.071 1.00 95.88 89 THR A N 1
ATOM 644 C CA . THR A 1 89 ? -8.567 -7.829 1.646 1.00 95.88 89 THR A CA 1
ATOM 645 C C . THR A 1 89 ? -8.135 -6.583 0.877 1.00 95.88 89 THR A C 1
ATOM 647 O O . THR A 1 89 ? -8.438 -5.462 1.289 1.00 95.88 89 THR A O 1
ATOM 650 N N . ILE A 1 90 ? -7.459 -6.780 -0.256 1.00 97.44 90 ILE A N 1
ATOM 651 C CA . ILE A 1 90 ? -6.999 -5.687 -1.117 1.00 97.44 90 ILE A CA 1
ATOM 652 C C . ILE A 1 90 ? -7.708 -5.762 -2.468 1.00 97.44 90 ILE A C 1
ATOM 654 O O . ILE A 1 90 ? -7.551 -6.733 -3.214 1.00 97.44 90 ILE A O 1
ATOM 658 N N . ALA A 1 91 ? -8.493 -4.730 -2.771 1.00 95.75 91 ALA A N 1
ATOM 659 C CA . ALA A 1 91 ? -9.101 -4.519 -4.075 1.00 95.75 91 ALA A CA 1
ATOM 660 C C . ALA A 1 91 ? -8.139 -3.753 -4.990 1.00 95.75 91 ALA A C 1
ATOM 662 O O . ALA A 1 91 ? -7.425 -2.852 -4.549 1.00 95.75 91 ALA A O 1
ATOM 663 N N . ARG A 1 92 ? -8.142 -4.123 -6.268 1.00 93.88 92 ARG A N 1
ATOM 664 C CA . ARG A 1 92 ? -7.317 -3.515 -7.315 1.00 93.88 92 ARG A CA 1
ATOM 665 C C . ARG A 1 92 ? -8.192 -2.593 -8.146 1.00 93.88 92 ARG A C 1
ATOM 667 O O . ARG A 1 92 ? -9.327 -2.966 -8.448 1.00 93.88 92 ARG A O 1
ATOM 674 N N . VAL A 1 93 ? -7.687 -1.413 -8.475 1.00 91.81 93 VAL A N 1
ATOM 675 C CA . VAL A 1 93 ? -8.381 -0.439 -9.324 1.00 91.81 93 VAL A CA 1
ATOM 676 C C . VAL A 1 93 ? -7.419 0.035 -10.399 1.00 91.81 93 VAL A C 1
ATOM 678 O O . VAL A 1 93 ? -6.267 0.322 -10.099 1.00 91.81 93 VAL A O 1
ATOM 681 N N . ASP A 1 94 ? -7.889 0.094 -11.637 1.00 82.44 94 ASP A N 1
ATOM 682 C CA . ASP A 1 94 ? -7.080 0.554 -12.762 1.00 82.44 94 ASP A CA 1
ATOM 683 C C . ASP A 1 94 ? -6.801 2.062 -12.619 1.00 82.44 94 ASP A C 1
ATOM 685 O O . ASP A 1 94 ? -7.734 2.842 -12.388 1.00 82.44 94 ASP A O 1
ATOM 689 N N . GLU A 1 95 ? -5.527 2.451 -12.730 1.00 69.06 95 GLU A 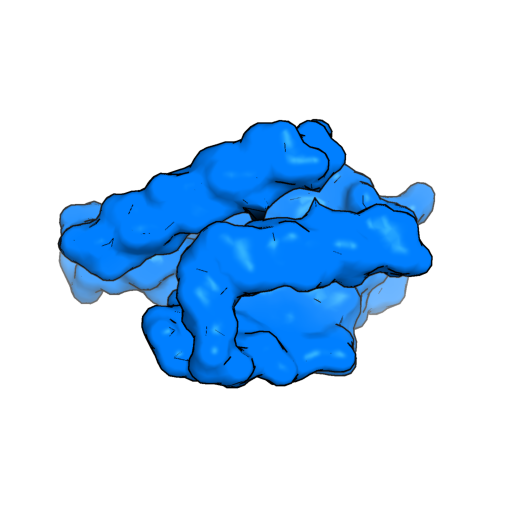N 1
ATOM 690 C CA . GLU A 1 95 ? -5.061 3.852 -12.739 1.00 69.06 95 GLU A CA 1
ATOM 691 C C . GLU A 1 95 ? -4.813 4.391 -14.152 1.00 69.06 95 GLU A C 1
ATOM 693 O O . GLU A 1 95 ? -4.257 3.645 -14.994 1.00 69.06 95 GLU A O 1
#

Secondary structure (DSSP, 8-state):
--EEEEEE--SSEEEEEEEETTTTEEEEEEEEES--HHHHHHHHHHHHHHHTEEEEEEEE-B-TTS-B-HHHHHHHHHHHHHHHHH--EEEEEE-

pLDDT: mean 92.88, std 6.39, range [62.69, 98.0]